Protein AF-A0AAD6CRG9-F1 (afdb_monomer)

Radius of gyration: 20.09 Å; Cα contacts (8 Å, |Δi|>4): 84; chains: 1; bounding box: 37×38×58 Å

Structure (mmCIF, N/CA/C/O backbone):
data_AF-A0AAD6CRG9-F1
#
_entry.id   AF-A0AAD6CRG9-F1
#
loop_
_atom_site.group_PDB
_atom_site.id
_atom_site.type_symbol
_atom_site.label_atom_id
_atom_site.label_alt_id
_atom_site.label_comp_id
_atom_site.label_asym_id
_atom_site.label_entity_id
_atom_site.label_seq_id
_atom_site.pdbx_PDB_ins_code
_atom_site.Cartn_x
_atom_site.Cartn_y
_atom_site.Cartn_z
_atom_site.occupancy
_atom_site.B_iso_or_equiv
_atom_site.auth_seq_id
_atom_site.auth_comp_id
_atom_site.auth_asym_id
_atom_site.auth_atom_id
_atom_site.pdbx_PDB_model_num
ATOM 1 N N . MET A 1 1 ? -16.617 -29.895 -37.917 1.00 39.09 1 MET A N 1
ATOM 2 C CA . MET A 1 1 ? -16.044 -29.529 -36.602 1.00 39.09 1 MET A CA 1
ATOM 3 C C . MET A 1 1 ? -14.600 -29.094 -36.825 1.00 39.09 1 MET A C 1
ATOM 5 O O . MET A 1 1 ? -13.833 -29.925 -37.296 1.00 39.09 1 MET A O 1
ATOM 9 N N . PRO A 1 2 ? -14.227 -27.821 -36.606 1.00 39.28 2 PRO A N 1
ATOM 10 C CA . PRO A 1 2 ? -12.841 -27.376 -36.745 1.00 39.28 2 PRO A CA 1
ATOM 11 C C . PRO A 1 2 ? -12.000 -27.897 -35.572 1.00 39.28 2 PRO A C 1
ATOM 13 O O . PRO A 1 2 ? -12.478 -27.937 -34.439 1.00 39.28 2 PRO A O 1
ATOM 16 N N . SER A 1 3 ? -10.767 -28.320 -35.853 1.00 46.31 3 SER A N 1
ATOM 17 C CA . SER A 1 3 ? -9.851 -28.889 -34.865 1.00 46.31 3 SER A CA 1
ATOM 18 C C . SER A 1 3 ? -9.321 -27.829 -33.893 1.00 46.31 3 SER A C 1
ATOM 20 O O . SER A 1 3 ? -9.076 -26.674 -34.243 1.00 46.31 3 SER A O 1
ATOM 22 N N . ILE A 1 4 ? -9.098 -28.261 -32.653 1.00 51.25 4 ILE A N 1
ATOM 23 C CA . ILE A 1 4 ? -8.662 -27.485 -31.478 1.00 51.25 4 ILE A CA 1
ATOM 24 C C . ILE A 1 4 ? -7.162 -27.093 -31.586 1.00 51.25 4 ILE A C 1
ATOM 26 O O . ILE A 1 4 ? -6.453 -26.983 -30.596 1.00 51.25 4 ILE A O 1
ATOM 30 N N . GLY A 1 5 ? -6.633 -26.921 -32.803 1.00 45.22 5 GLY A N 1
ATOM 31 C CA . GLY A 1 5 ? -5.218 -26.621 -33.066 1.00 45.22 5 GLY A CA 1
ATOM 32 C C . GLY A 1 5 ? -4.926 -25.163 -33.433 1.00 45.22 5 GLY A C 1
A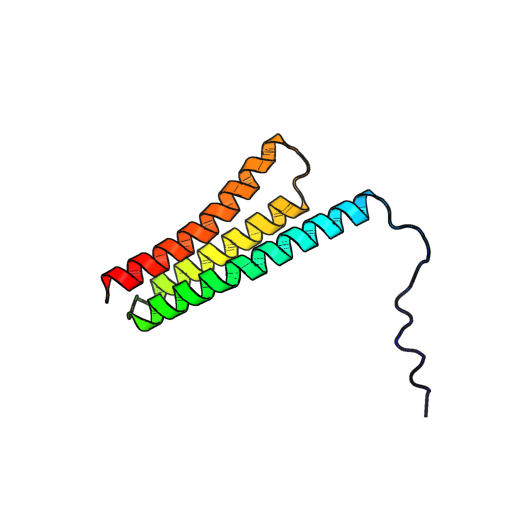TOM 33 O O . GLY A 1 5 ? -3.764 -24.786 -33.543 1.00 45.22 5 GLY A O 1
ATOM 34 N N . SER A 1 6 ? -5.951 -24.329 -33.640 1.00 44.22 6 SER A N 1
ATOM 35 C CA . SER A 1 6 ? -5.771 -23.005 -34.263 1.00 44.22 6 SER A CA 1
ATOM 36 C C . SER A 1 6 ? -5.678 -21.824 -33.289 1.00 44.22 6 SER A C 1
ATOM 38 O O . SER A 1 6 ? -5.383 -20.715 -33.724 1.00 44.22 6 SER A O 1
ATOM 40 N N . VAL A 1 7 ? -5.916 -22.025 -31.988 1.00 50.56 7 VAL A N 1
ATOM 41 C CA . VAL A 1 7 ? -5.978 -20.918 -31.005 1.00 50.56 7 VAL A CA 1
ATOM 42 C C . VAL A 1 7 ? -4.620 -20.661 -30.324 1.00 50.56 7 VAL A C 1
ATOM 44 O O . VAL A 1 7 ? -4.411 -19.613 -29.725 1.00 50.56 7 VAL A O 1
ATOM 47 N N . ALA A 1 8 ? -3.654 -21.575 -30.466 1.00 47.81 8 ALA A N 1
ATOM 48 C CA . ALA A 1 8 ? -2.352 -21.519 -29.790 1.00 47.81 8 ALA A CA 1
ATOM 49 C C . ALA A 1 8 ? -1.186 -21.095 -30.705 1.00 47.81 8 ALA A C 1
ATOM 51 O O . ALA A 1 8 ? -0.049 -21.514 -30.503 1.00 47.81 8 ALA A O 1
ATOM 52 N N . LYS A 1 9 ? -1.442 -20.247 -31.707 1.00 44.00 9 LYS A N 1
ATOM 53 C CA . LYS A 1 9 ? -0.382 -19.478 -32.377 1.00 44.00 9 LYS A CA 1
ATOM 54 C C . LYS A 1 9 ? -0.398 -18.039 -31.882 1.00 44.00 9 LYS A C 1
ATOM 5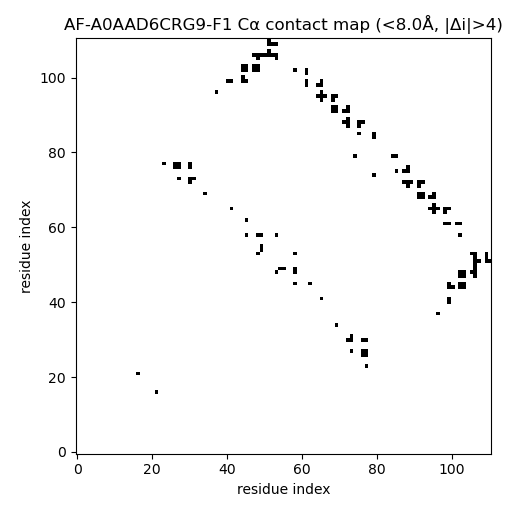6 O O . LYS A 1 9 ? -0.612 -17.103 -32.644 1.00 44.00 9 LYS A O 1
ATOM 61 N N . ILE A 1 10 ? -0.142 -17.865 -30.587 1.00 53.59 10 ILE A N 1
ATOM 62 C CA . ILE A 1 10 ? 0.536 -16.643 -30.152 1.00 53.59 10 ILE A CA 1
ATOM 63 C C . ILE A 1 10 ? 1.853 -16.653 -30.929 1.00 53.59 10 ILE A C 1
ATOM 65 O O . ILE A 1 10 ? 2.526 -17.681 -30.955 1.00 53.59 10 ILE A O 1
ATOM 69 N N . HIS A 1 11 ? 2.148 -15.569 -31.636 1.00 52.69 11 HIS A N 1
ATOM 70 C CA . HIS A 1 11 ? 3.360 -15.338 -32.423 1.00 52.69 11 HIS A CA 1
ATOM 71 C C . HIS A 1 11 ? 4.628 -15.676 -31.608 1.00 52.69 11 HIS A C 1
ATOM 73 O O . HIS A 1 11 ? 5.205 -14.814 -30.952 1.00 52.69 11 HIS A O 1
ATOM 79 N N . TYR A 1 12 ? 5.022 -16.954 -31.582 1.00 54.91 12 TYR A N 1
ATOM 80 C CA . TYR A 1 12 ? 6.278 -17.425 -31.009 1.00 54.91 12 TYR A CA 1
ATOM 81 C C . TYR A 1 12 ? 7.352 -17.114 -32.040 1.00 54.91 12 TYR A C 1
ATOM 83 O O . TYR A 1 12 ? 7.621 -17.909 -32.939 1.00 54.91 12 TYR A O 1
ATOM 91 N N . ASP A 1 13 ? 7.881 -15.899 -31.954 1.00 60.12 13 ASP A N 1
ATOM 92 C CA . ASP A 1 13 ? 9.047 -15.490 -32.716 1.00 60.12 13 ASP A CA 1
ATOM 93 C C . ASP A 1 13 ? 10.273 -16.120 -32.030 1.00 60.12 13 ASP A C 1
ATOM 95 O O . ASP A 1 13 ? 10.560 -15.777 -30.881 1.00 60.12 13 ASP A O 1
ATOM 99 N N . PRO A 1 14 ? 10.996 -17.064 -32.658 1.00 58.72 14 PRO A N 1
ATOM 100 C CA . PR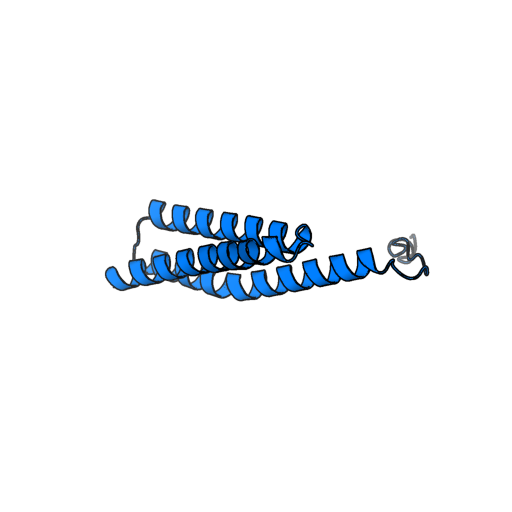O A 1 14 ? 12.146 -17.737 -32.047 1.00 58.72 14 PRO A CA 1
ATOM 101 C C . PRO A 1 14 ? 13.378 -16.818 -31.918 1.00 58.72 14 PRO A C 1
ATOM 103 O O . PRO A 1 14 ? 14.487 -17.289 -31.658 1.00 58.72 14 PRO A O 1
ATOM 106 N N . THR A 1 15 ? 13.217 -15.508 -32.123 1.00 64.56 15 THR A N 1
ATOM 107 C CA . THR A 1 15 ? 14.292 -14.528 -31.988 1.00 64.56 15 THR A CA 1
ATOM 108 C C . THR A 1 15 ? 14.652 -14.335 -30.508 1.00 64.56 15 THR A C 1
ATOM 110 O O . THR A 1 15 ? 13.768 -14.231 -29.654 1.00 64.56 15 THR A O 1
ATOM 113 N N . PRO A 1 16 ? 15.950 -14.294 -30.150 1.00 71.62 16 PRO A N 1
ATOM 114 C CA . PRO A 1 16 ? 16.359 -14.001 -28.783 1.00 71.62 16 PRO A CA 1
ATOM 115 C C . PRO A 1 16 ? 15.779 -12.654 -28.334 1.00 71.62 16 PRO A C 1
ATOM 117 O O . PRO A 1 16 ? 16.035 -11.628 -28.963 1.00 71.62 16 PRO A O 1
ATOM 120 N N . LEU A 1 17 ? 15.009 -12.653 -27.240 1.00 76.44 17 LEU A N 1
ATOM 121 C CA . LEU A 1 17 ? 14.493 -11.425 -26.631 1.00 76.44 17 LEU A CA 1
ATOM 122 C C . LEU A 1 17 ? 15.649 -10.456 -26.360 1.00 76.44 17 LEU A C 1
ATOM 124 O O . LEU A 1 17 ? 16.630 -10.821 -25.704 1.00 76.44 17 LEU A O 1
ATOM 128 N N . ASP A 1 18 ? 15.506 -9.209 -26.816 1.00 85.31 18 ASP A N 1
ATOM 129 C CA . ASP A 1 18 ? 16.489 -8.162 -26.546 1.00 85.31 18 ASP A CA 1
ATOM 130 C C . ASP A 1 18 ? 16.773 -8.056 -25.037 1.00 85.31 18 ASP A C 1
ATOM 132 O O . ASP A 1 18 ? 15.875 -8.144 -24.185 1.00 85.31 18 ASP A O 1
ATOM 136 N N . ARG A 1 19 ? 18.045 -7.844 -24.684 1.00 84.38 19 ARG A N 1
ATOM 137 C CA . ARG A 1 19 ? 18.503 -7.855 -23.290 1.00 84.38 19 ARG A CA 1
ATOM 138 C C . ARG A 1 19 ? 17.793 -6.793 -22.453 1.00 84.38 19 ARG A C 1
ATOM 140 O O . ARG A 1 19 ? 17.555 -7.023 -21.263 1.00 84.38 19 ARG A O 1
ATOM 147 N N . ARG A 1 20 ? 17.428 -5.651 -23.046 1.00 83.81 20 ARG A N 1
ATOM 148 C CA . ARG A 1 20 ? 16.673 -4.601 -22.343 1.00 83.81 20 ARG A CA 1
ATOM 149 C C . ARG A 1 20 ? 15.260 -5.066 -22.016 1.00 83.81 20 ARG A C 1
ATOM 151 O O . ARG A 1 20 ? 14.823 -4.887 -20.879 1.00 83.81 20 ARG A O 1
ATOM 158 N N . THR A 1 21 ? 14.589 -5.717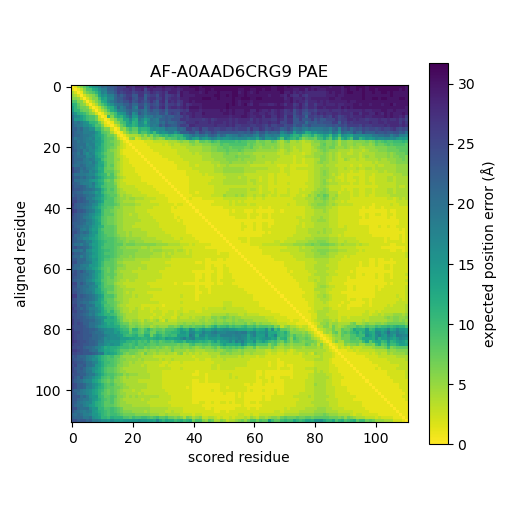 -22.964 1.00 86.69 21 THR A N 1
ATOM 159 C CA . THR A 1 21 ? 13.257 -6.304 -22.768 1.00 86.69 21 THR A CA 1
ATOM 160 C C . THR A 1 21 ? 13.279 -7.354 -21.661 1.00 86.69 21 THR A C 1
ATOM 162 O O . THR A 1 21 ? 12.486 -7.262 -20.724 1.00 86.69 21 THR A O 1
ATOM 165 N N . LEU A 1 22 ? 14.250 -8.274 -21.678 1.00 89.00 22 LEU A N 1
ATOM 166 C CA . LEU A 1 22 ? 14.420 -9.270 -20.611 1.00 89.00 22 LEU A CA 1
ATOM 167 C C . LEU A 1 22 ? 14.633 -8.628 -19.234 1.00 89.00 22 LEU A C 1
ATOM 169 O O . LEU A 1 22 ? 14.006 -9.027 -18.254 1.00 89.00 22 LEU A O 1
ATOM 173 N N . ASN A 1 23 ? 15.491 -7.610 -19.144 1.00 86.31 23 ASN A N 1
ATOM 174 C CA . ASN A 1 23 ? 15.739 -6.906 -17.884 1.00 86.31 23 ASN A CA 1
ATOM 175 C C . ASN A 1 23 ? 14.509 -6.133 -17.387 1.00 86.31 23 ASN A C 1
ATOM 177 O O . ASN A 1 23 ? 14.357 -5.937 -16.181 1.00 86.31 23 ASN A O 1
ATOM 181 N N . LYS A 1 24 ? 13.649 -5.655 -18.292 1.00 85.69 24 LYS A N 1
ATOM 182 C CA . LYS A 1 24 ? 12.393 -4.989 -17.932 1.00 85.69 24 LYS A CA 1
ATOM 183 C C . LYS A 1 24 ? 11.370 -5.993 -17.398 1.00 85.69 24 LYS A C 1
ATOM 185 O O . LYS A 1 24 ? 10.794 -5.739 -16.345 1.00 85.69 24 LYS A O 1
ATOM 190 N N . LEU A 1 25 ? 11.221 -7.147 -18.052 1.00 89.19 25 LEU A N 1
ATOM 191 C CA . LEU A 1 25 ? 10.340 -8.228 -17.593 1.00 89.19 25 LEU A CA 1
ATOM 192 C C . LEU A 1 25 ? 10.739 -8.728 -16.201 1.00 89.19 25 LEU A C 1
ATOM 194 O O . LEU A 1 25 ? 9.899 -8.768 -15.309 1.00 89.19 25 LEU A O 1
ATOM 198 N N . LYS A 1 26 ? 12.034 -8.980 -15.970 1.00 89.06 26 LYS A N 1
ATOM 199 C CA . LYS A 1 26 ? 12.545 -9.364 -14.641 1.00 89.06 26 LYS A CA 1
ATOM 200 C C . LYS A 1 26 ? 12.228 -8.328 -13.563 1.00 89.06 26 LYS A C 1
ATOM 202 O O . LYS A 1 26 ? 11.918 -8.680 -12.430 1.00 89.06 26 LYS A O 1
ATOM 207 N N . ARG A 1 27 ? 12.307 -7.037 -13.905 1.00 88.56 27 ARG A N 1
ATOM 208 C CA . ARG A 1 27 ? 11.966 -5.958 -12.972 1.00 88.56 27 ARG A CA 1
ATOM 209 C C . ARG A 1 27 ? 10.468 -5.930 -12.655 1.00 88.56 27 ARG A C 1
ATOM 211 O O . ARG A 1 27 ? 10.098 -5.736 -11.503 1.00 88.56 27 ARG A O 1
ATOM 218 N N . GLN A 1 28 ? 9.615 -6.157 -13.650 1.00 88.88 28 GLN A N 1
ATOM 219 C CA . GLN A 1 28 ? 8.166 -6.235 -13.454 1.00 88.88 28 GLN A CA 1
ATOM 220 C C . GLN A 1 28 ? 7.758 -7.458 -12.627 1.00 88.88 28 GLN A C 1
ATOM 222 O O . GLN A 1 28 ? 6.939 -7.327 -11.722 1.00 88.88 28 GLN A O 1
ATOM 227 N N . GLU A 1 29 ? 8.371 -8.614 -12.878 1.00 92.19 29 GLU A N 1
ATOM 228 C CA . GLU A 1 29 ? 8.164 -9.831 -12.089 1.00 92.19 29 GLU A CA 1
ATOM 229 C C . GLU A 1 29 ? 8.548 -9.610 -10.621 1.00 92.19 29 GLU A C 1
ATOM 231 O O . GLU A 1 29 ? 7.748 -9.866 -9.723 1.00 92.19 29 GLU A O 1
ATOM 236 N N . ALA A 1 30 ? 9.722 -9.026 -10.365 1.00 90.38 30 ALA A N 1
ATOM 237 C CA . ALA A 1 30 ? 10.151 -8.694 -9.009 1.00 90.38 30 ALA A CA 1
ATOM 238 C C . ALA A 1 30 ? 9.211 -7.686 -8.317 1.00 90.38 30 ALA A C 1
ATOM 240 O O . ALA A 1 30 ? 8.925 -7.818 -7.125 1.00 90.38 30 ALA A O 1
ATOM 241 N N . ALA A 1 31 ? 8.703 -6.688 -9.049 1.00 89.75 31 ALA A N 1
ATOM 242 C CA . ALA A 1 31 ? 7.717 -5.747 -8.520 1.00 89.75 31 ALA A CA 1
ATOM 243 C C . ALA A 1 31 ? 6.388 -6.440 -8.172 1.00 89.75 31 ALA A C 1
ATOM 245 O O . ALA A 1 31 ? 5.805 -6.145 -7.128 1.00 89.75 31 ALA A O 1
ATOM 246 N N . HIS A 1 32 ? 5.939 -7.381 -9.006 1.00 92.56 32 HIS A N 1
ATOM 247 C CA . HIS A 1 32 ? 4.724 -8.159 -8.779 1.00 92.56 32 HIS A CA 1
ATOM 248 C C . HIS A 1 32 ? 4.846 -9.064 -7.549 1.00 92.56 32 HIS A C 1
ATOM 250 O O . HIS A 1 32 ? 3.983 -9.016 -6.676 1.00 92.56 32 HIS A O 1
ATOM 256 N N . VAL A 1 33 ? 5.936 -9.830 -7.432 1.00 94.19 33 VAL A N 1
ATOM 257 C CA . VAL A 1 33 ? 6.186 -10.685 -6.257 1.00 94.19 33 VAL A CA 1
ATOM 258 C C . VAL A 1 33 ? 6.164 -9.852 -4.972 1.00 94.19 33 VAL A C 1
ATOM 260 O O . VAL A 1 33 ? 5.472 -10.206 -4.020 1.00 94.19 33 VAL A O 1
ATOM 263 N N . ASN A 1 34 ? 6.803 -8.677 -4.973 1.00 92.94 34 ASN A N 1
ATOM 264 C CA . ASN A 1 34 ? 6.776 -7.781 -3.815 1.00 92.94 34 ASN A CA 1
ATOM 265 C C . ASN A 1 34 ? 5.368 -7.263 -3.472 1.00 92.94 34 ASN A C 1
ATOM 267 O O . ASN A 1 34 ? 5.038 -7.075 -2.299 1.00 92.94 34 ASN A O 1
ATOM 271 N N . ALA A 1 35 ? 4.542 -6.998 -4.487 1.00 90.94 35 ALA A N 1
ATOM 272 C CA . ALA A 1 35 ? 3.163 -6.575 -4.279 1.00 90.94 35 ALA A CA 1
ATOM 273 C C . ALA A 1 35 ? 2.325 -7.699 -3.653 1.00 90.94 35 ALA A C 1
ATOM 275 O O . ALA A 1 35 ? 1.570 -7.428 -2.722 1.00 90.94 35 ALA A O 1
ATOM 276 N N . VAL A 1 36 ? 2.503 -8.947 -4.103 1.00 94.56 36 VAL A N 1
ATOM 277 C CA . VAL A 1 36 ? 1.813 -10.125 -3.548 1.00 94.56 36 VAL A CA 1
ATOM 278 C C . VAL A 1 36 ? 2.176 -10.337 -2.078 1.00 94.56 36 VAL A C 1
ATOM 280 O O . VAL A 1 36 ? 1.284 -10.485 -1.244 1.00 94.56 36 VAL A O 1
ATOM 283 N N . GLU A 1 37 ? 3.463 -10.275 -1.732 1.00 92.62 37 GLU A N 1
ATOM 284 C CA . GLU A 1 37 ? 3.920 -10.388 -0.339 1.00 92.62 37 GLU A CA 1
ATOM 285 C C . GLU A 1 37 ? 3.289 -9.302 0.541 1.00 92.62 37 GLU A C 1
ATOM 287 O O . GLU A 1 37 ? 2.688 -9.590 1.578 1.00 92.62 37 GLU A O 1
ATOM 292 N N . GLY A 1 38 ? 3.357 -8.044 0.095 1.00 92.88 38 GLY A N 1
ATOM 293 C CA . GLY A 1 38 ? 2.811 -6.910 0.834 1.00 92.88 38 GLY A CA 1
ATOM 294 C C . GLY A 1 38 ? 1.283 -6.879 0.909 1.00 92.88 38 GLY A C 1
ATOM 295 O O . GLY A 1 38 ? 0.742 -6.176 1.767 1.00 92.88 38 GLY A O 1
ATOM 296 N N . PHE A 1 39 ? 0.577 -7.572 0.014 1.00 94.94 39 PHE A N 1
ATOM 297 C CA . PHE A 1 39 ? -0.886 -7.605 -0.008 1.00 94.94 39 PHE A CA 1
ATOM 298 C C . PHE A 1 39 ? -1.447 -8.354 1.204 1.00 94.94 39 PHE A C 1
ATOM 300 O O . PHE A 1 39 ? -2.436 -7.919 1.789 1.00 94.94 39 PHE A O 1
ATOM 307 N N . SER A 1 40 ? -0.769 -9.417 1.643 1.00 96.25 40 SER A N 1
ATOM 308 C CA . SER A 1 40 ? -1.157 -10.176 2.838 1.00 96.25 40 SER A CA 1
ATOM 309 C C . SER A 1 40 ? -1.221 -9.296 4.099 1.00 96.25 40 SER A C 1
ATOM 311 O O . SER A 1 40 ? -2.227 -9.299 4.809 1.00 96.25 40 SER A O 1
ATOM 313 N N . LEU A 1 41 ? -0.197 -8.464 4.326 1.00 96.75 41 LEU A N 1
ATOM 314 C CA . LEU A 1 41 ? -0.148 -7.505 5.435 1.00 96.75 41 LEU A CA 1
ATOM 315 C C . LEU A 1 41 ? -1.267 -6.459 5.343 1.00 96.75 41 LEU A C 1
ATOM 317 O O . LEU A 1 41 ? -1.871 -6.106 6.354 1.00 96.75 41 LEU A O 1
ATOM 321 N N . PHE A 1 42 ? -1.556 -5.974 4.135 1.00 98.12 42 PHE A N 1
ATOM 322 C CA . PHE A 1 42 ? -2.635 -5.016 3.906 1.00 98.12 42 PHE A CA 1
ATOM 323 C C . PHE A 1 42 ? -4.005 -5.601 4.255 1.00 98.12 42 PHE A C 1
ATOM 325 O O . PHE A 1 42 ? -4.761 -4.986 5.006 1.00 98.12 42 PHE A O 1
ATOM 332 N N . VAL A 1 43 ? -4.298 -6.813 3.775 1.00 98.00 43 VAL A N 1
ATOM 333 C CA . VAL A 1 43 ? -5.543 -7.522 4.098 1.00 98.00 43 VAL A CA 1
ATOM 334 C C . VAL A 1 43 ? -5.669 -7.721 5.609 1.00 98.00 43 VAL A C 1
ATOM 336 O O . VAL A 1 43 ? -6.711 -7.399 6.176 1.00 98.00 43 VAL A O 1
ATOM 339 N N . ALA A 1 44 ? -4.601 -8.165 6.279 1.00 97.81 44 ALA A N 1
ATOM 340 C CA . ALA A 1 44 ? -4.595 -8.326 7.731 1.00 97.81 44 ALA A CA 1
ATOM 341 C C . ALA A 1 44 ? -4.892 -7.005 8.465 1.00 97.81 44 ALA A C 1
ATOM 343 O O . ALA A 1 44 ? -5.721 -6.983 9.376 1.00 97.81 44 ALA A O 1
ATOM 344 N N . ALA A 1 45 ? -4.275 -5.894 8.050 1.00 98.06 45 ALA A N 1
ATOM 345 C CA . ALA A 1 45 ? -4.500 -4.583 8.656 1.00 98.06 45 ALA A CA 1
ATOM 346 C C . ALA A 1 45 ? -5.951 -4.099 8.497 1.00 98.06 45 ALA A C 1
ATOM 348 O O . ALA A 1 45 ? -6.557 -3.654 9.472 1.00 98.06 45 ALA A O 1
ATOM 349 N N . ILE A 1 46 ? -6.523 -4.219 7.294 1.00 98.38 46 ILE A N 1
ATOM 350 C CA . ILE A 1 46 ? -7.895 -3.778 7.006 1.00 98.38 46 ILE A CA 1
ATOM 351 C C . ILE A 1 46 ? -8.923 -4.641 7.738 1.00 98.38 46 ILE A C 1
ATOM 353 O O . ILE A 1 46 ? -9.837 -4.096 8.355 1.00 98.38 46 ILE A O 1
ATOM 357 N N . LEU A 1 47 ? -8.764 -5.969 7.722 1.00 98.31 47 LEU A N 1
ATOM 358 C CA . LEU A 1 47 ? -9.680 -6.876 8.418 1.00 98.31 47 LEU A CA 1
ATOM 359 C C . LEU A 1 47 ? -9.636 -6.669 9.934 1.00 98.31 47 LEU A C 1
ATOM 361 O O . LEU A 1 47 ? -10.686 -6.618 10.570 1.00 98.31 47 LEU A O 1
ATOM 365 N N . THR A 1 48 ? -8.444 -6.484 10.507 1.00 98.25 48 THR A N 1
ATOM 366 C CA . THR A 1 48 ? -8.296 -6.235 11.950 1.00 98.25 48 THR A CA 1
ATOM 367 C C . THR A 1 48 ? -8.898 -4.885 12.342 1.00 98.25 48 THR A C 1
ATOM 369 O O . THR A 1 48 ? -9.613 -4.797 13.338 1.00 98.25 48 THR A O 1
ATOM 372 N N . ALA A 1 49 ? -8.675 -3.835 11.544 1.00 98.19 49 ALA A N 1
ATOM 373 C CA . ALA A 1 49 ? -9.274 -2.520 11.773 1.00 98.19 49 ALA A CA 1
ATOM 374 C C . ALA A 1 49 ? -10.805 -2.543 11.657 1.00 98.19 49 ALA A C 1
ATOM 376 O O . ALA A 1 49 ? -11.489 -1.936 12.482 1.00 98.19 49 ALA A O 1
ATOM 377 N N . ALA A 1 50 ? -11.344 -3.269 10.673 1.00 98.19 50 ALA A N 1
ATOM 378 C CA . ALA A 1 50 ? -12.783 -3.454 10.519 1.00 98.19 50 ALA A CA 1
ATOM 379 C C . ALA A 1 50 ? -13.383 -4.215 11.711 1.00 98.19 50 ALA A C 1
ATOM 381 O O . ALA A 1 50 ? -14.384 -3.775 12.273 1.00 98.19 50 ALA A O 1
ATOM 382 N N . TYR A 1 51 ? -12.738 -5.305 12.139 1.00 98.19 51 TYR A N 1
ATOM 383 C CA . TYR A 1 51 ? -13.156 -6.092 13.301 1.00 98.19 51 TYR A CA 1
ATOM 384 C C . TYR A 1 51 ? -13.160 -5.270 14.600 1.00 98.19 51 TYR A C 1
ATOM 386 O O . TYR A 1 51 ? -14.116 -5.335 15.365 1.00 98.19 51 TYR A O 1
ATOM 394 N N . ALA A 1 52 ? -12.136 -4.441 14.823 1.00 98.12 52 ALA A N 1
ATOM 395 C CA . ALA A 1 52 ? -12.032 -3.571 15.997 1.00 98.12 52 ALA A CA 1
ATOM 396 C C . ALA A 1 52 ? -12.971 -2.341 15.957 1.00 98.12 52 ALA A C 1
ATOM 398 O O . ALA A 1 52 ? -12.939 -1.502 16.857 1.00 98.12 52 ALA A O 1
ATOM 399 N N . GLY A 1 53 ? -13.781 -2.170 14.906 1.00 97.56 53 GLY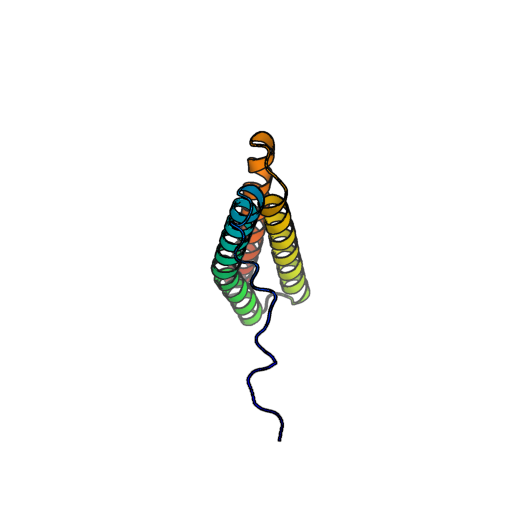 A N 1
ATOM 400 C CA . GLY A 1 53 ? -14.709 -1.040 14.790 1.00 97.56 53 GLY A CA 1
ATOM 401 C C . GLY A 1 53 ? -14.021 0.312 14.555 1.00 97.56 53 GLY A C 1
ATOM 402 O O . GLY A 1 53 ? -14.489 1.356 15.035 1.00 97.56 53 GLY A O 1
ATOM 403 N N . VAL A 1 54 ? -12.883 0.327 13.851 1.00 98.00 54 VAL A N 1
ATOM 404 C CA . VAL A 1 54 ? -12.281 1.572 13.342 1.00 98.00 54 VAL A CA 1
ATOM 405 C C . VAL A 1 54 ? -13.241 2.198 12.311 1.00 98.00 54 VAL A C 1
ATOM 407 O O . VAL A 1 54 ? -13.810 1.465 11.502 1.00 98.00 54 VAL A O 1
ATOM 410 N N . PRO A 1 55 ? -13.456 3.532 12.311 1.00 98.12 55 PRO A N 1
ATOM 411 C CA . PRO A 1 55 ? -14.370 4.174 11.366 1.00 98.12 55 PRO A CA 1
ATOM 412 C C . PRO A 1 55 ? -14.040 3.852 9.902 1.00 98.12 55 PRO A C 1
ATOM 414 O O . PRO A 1 55 ? -12.878 3.908 9.491 1.00 98.12 55 PRO A O 1
ATOM 417 N N . SER A 1 56 ? -15.066 3.570 9.094 1.00 97.44 56 SER A N 1
ATOM 418 C CA . SER A 1 56 ? -14.898 3.183 7.686 1.00 97.44 56 SER A CA 1
ATOM 419 C C . SER A 1 56 ? -14.185 4.247 6.851 1.00 97.44 56 SER A C 1
ATOM 421 O O . SER A 1 56 ? -13.406 3.901 5.972 1.00 97.44 56 SER A O 1
ATOM 423 N N . GLU A 1 57 ? -14.381 5.535 7.148 1.00 98.06 57 GLU A N 1
ATOM 424 C CA . GLU A 1 57 ? -13.655 6.631 6.491 1.00 98.06 57 GLU A CA 1
ATOM 425 C C . GLU A 1 57 ? -12.133 6.503 6.679 1.00 98.06 57 GLU A C 1
ATOM 427 O O . GLU A 1 57 ? -11.360 6.639 5.727 1.00 98.06 57 GLU A O 1
ATOM 432 N N . THR A 1 58 ? -11.692 6.154 7.891 1.00 97.69 58 THR A N 1
ATOM 433 C CA . THR A 1 58 ? -10.276 5.928 8.199 1.00 97.69 58 THR A CA 1
ATOM 434 C C . THR A 1 58 ? -9.743 4.687 7.487 1.00 97.69 58 THR A C 1
ATOM 436 O O . THR A 1 58 ? -8.667 4.740 6.892 1.00 97.69 58 THR A O 1
ATOM 439 N N . ILE A 1 59 ? -10.504 3.588 7.490 1.00 98.19 59 ILE A N 1
ATOM 440 C CA . ILE A 1 59 ? -10.139 2.351 6.781 1.00 98.19 59 ILE A CA 1
ATOM 441 C C . ILE A 1 59 ? -9.997 2.617 5.273 1.00 98.19 59 ILE A C 1
ATOM 443 O O . ILE A 1 59 ? -8.997 2.225 4.671 1.00 98.19 59 ILE A O 1
ATOM 447 N N . ASN A 1 60 ? -10.943 3.345 4.675 1.00 98.25 60 ASN A N 1
ATOM 448 C CA . ASN A 1 60 ? -10.916 3.714 3.258 1.00 98.25 60 ASN A CA 1
ATOM 449 C C . ASN A 1 60 ? -9.708 4.598 2.930 1.00 98.25 60 ASN A C 1
ATOM 451 O O . ASN A 1 60 ? -9.034 4.372 1.926 1.00 98.25 60 ASN A O 1
ATOM 455 N N . THR A 1 61 ? -9.389 5.558 3.801 1.00 98.44 61 THR A N 1
ATOM 456 C CA . THR A 1 61 ? -8.208 6.420 3.650 1.00 98.44 61 THR A CA 1
ATOM 457 C C . THR A 1 61 ? -6.917 5.599 3.649 1.00 98.44 61 THR A C 1
ATOM 459 O O . THR A 1 61 ? -6.067 5.787 2.777 1.00 98.44 61 THR A O 1
ATOM 462 N N . ILE A 1 62 ? -6.784 4.637 4.569 1.00 98.00 62 ILE A N 1
ATOM 463 C CA . ILE A 1 62 ? -5.641 3.711 4.613 1.00 98.00 62 ILE A CA 1
ATOM 464 C C . ILE A 1 62 ? -5.587 2.854 3.341 1.00 98.00 62 ILE A C 1
ATOM 466 O O . ILE A 1 62 ? -4.515 2.690 2.758 1.00 98.00 62 ILE A O 1
ATOM 470 N N . GLY A 1 63 ? -6.734 2.358 2.870 1.00 98.06 63 GLY A N 1
ATOM 471 C CA . GLY A 1 63 ? -6.844 1.595 1.625 1.00 98.06 63 GLY A CA 1
ATOM 472 C C . GLY A 1 63 ? -6.357 2.364 0.397 1.00 98.06 63 GLY A C 1
ATOM 473 O O . GLY A 1 63 ? -5.546 1.853 -0.386 1.00 98.06 63 GLY A O 1
ATOM 474 N N . VAL A 1 64 ? -6.796 3.614 0.250 1.00 98.50 64 VAL A N 1
ATOM 475 C CA . VAL A 1 64 ? -6.350 4.505 -0.830 1.00 98.50 64 VAL A CA 1
ATOM 476 C C . VAL A 1 64 ? -4.855 4.787 -0.707 1.00 98.50 64 VAL A C 1
ATOM 478 O O . VAL A 1 64 ? -4.125 4.651 -1.691 1.00 98.50 64 VAL A O 1
ATOM 481 N N . TRP A 1 65 ? -4.371 5.111 0.493 1.00 98.31 65 TRP A N 1
ATOM 482 C CA . TRP A 1 65 ? -2.955 5.389 0.735 1.00 98.31 65 TRP A CA 1
ATOM 483 C C . TRP A 1 65 ? -2.063 4.193 0.367 1.00 98.31 65 TRP A C 1
ATOM 485 O O . TRP A 1 65 ? -1.085 4.356 -0.376 1.00 98.31 65 TRP A O 1
ATOM 495 N N . TYR A 1 66 ? -2.420 2.984 0.801 1.00 98.12 66 TYR A N 1
ATOM 496 C CA . TYR A 1 66 ? -1.703 1.765 0.430 1.00 98.12 66 TYR A CA 1
ATOM 497 C C . TYR A 1 66 ? -1.673 1.573 -1.091 1.00 98.12 66 TYR A C 1
ATOM 499 O O . TYR A 1 66 ? -0.608 1.367 -1.680 1.00 98.12 66 TYR A O 1
ATOM 507 N N . THR A 1 67 ? -2.834 1.696 -1.737 1.00 97.38 67 THR A N 1
ATOM 508 C CA . THR A 1 67 ? -2.987 1.477 -3.181 1.00 97.38 67 THR A CA 1
ATOM 509 C C . THR A 1 67 ? -2.134 2.455 -3.987 1.00 97.38 67 THR A C 1
ATOM 511 O O . THR A 1 67 ? -1.359 2.036 -4.850 1.00 97.38 67 THR A O 1
ATOM 514 N N . LEU A 1 68 ? -2.192 3.750 -3.662 1.00 97.88 68 LEU A N 1
ATOM 515 C CA . LEU A 1 68 ? -1.377 4.776 -4.319 1.00 97.88 68 LEU A CA 1
ATOM 516 C C . LEU A 1 68 ? 0.122 4.541 -4.098 1.00 97.88 68 LEU A C 1
ATOM 518 O O . LEU A 1 68 ? 0.911 4.670 -5.037 1.00 97.88 68 LEU A O 1
ATOM 522 N N . SER A 1 69 ? 0.515 4.116 -2.894 1.00 97.06 69 SER A N 1
ATOM 523 C CA . SER A 1 69 ? 1.905 3.761 -2.583 1.00 97.06 69 SER A CA 1
ATOM 524 C C . SER A 1 69 ? 2.410 2.604 -3.452 1.00 97.06 69 SER A C 1
ATOM 526 O O . SER A 1 69 ? 3.541 2.649 -3.942 1.00 97.06 69 SER A O 1
ATOM 528 N N . ARG A 1 70 ? 1.574 1.588 -3.710 1.00 94.69 70 ARG A N 1
ATOM 529 C CA . ARG A 1 70 ? 1.927 0.436 -4.561 1.00 94.69 70 ARG A CA 1
ATOM 530 C C . ARG A 1 70 ? 1.966 0.772 -6.047 1.00 94.69 70 ARG A C 1
ATOM 532 O O . ARG A 1 70 ? 2.863 0.286 -6.743 1.00 94.69 70 ARG A O 1
ATOM 539 N N . ILE A 1 71 ? 1.071 1.635 -6.526 1.00 94.56 71 ILE A N 1
ATOM 540 C CA . ILE A 1 71 ? 1.136 2.162 -7.897 1.00 94.56 71 ILE A CA 1
ATOM 541 C C . ILE A 1 71 ? 2.445 2.940 -8.075 1.00 94.56 71 ILE A C 1
ATOM 543 O O . ILE A 1 71 ? 3.214 2.651 -8.993 1.00 94.56 71 ILE A O 1
ATOM 547 N N . ALA A 1 72 ? 2.759 3.851 -7.150 1.00 94.12 72 ALA A N 1
ATOM 548 C CA . ALA A 1 72 ? 3.991 4.632 -7.191 1.00 94.12 72 ALA A CA 1
ATOM 549 C C . ALA A 1 72 ? 5.245 3.743 -7.133 1.00 94.12 72 ALA A C 1
ATOM 551 O O . ALA A 1 72 ? 6.155 3.925 -7.943 1.00 94.12 72 ALA A O 1
ATOM 552 N N . TYR A 1 73 ? 5.276 2.739 -6.247 1.00 92.69 73 TYR A N 1
ATOM 553 C CA . TYR A 1 73 ? 6.366 1.761 -6.173 1.00 92.69 73 TYR A CA 1
ATOM 554 C C . TYR A 1 73 ? 6.559 1.017 -7.498 1.00 92.69 73 TYR A C 1
ATOM 556 O O . TYR A 1 73 ? 7.682 0.924 -7.991 1.00 92.69 73 TYR A O 1
ATOM 564 N N . SER A 1 74 ? 5.472 0.532 -8.103 1.00 90.81 74 SER A N 1
ATOM 565 C CA . SER A 1 74 ? 5.512 -0.242 -9.352 1.00 90.81 74 SER A CA 1
ATOM 566 C C . SER A 1 74 ? 6.016 0.595 -10.531 1.00 90.81 74 SER A C 1
ATOM 568 O O . SER A 1 74 ? 6.836 0.126 -11.328 1.00 90.81 74 SER A O 1
ATOM 570 N N . LEU A 1 75 ? 5.588 1.860 -10.612 1.00 90.56 75 LEU A N 1
ATOM 571 C CA . LEU A 1 75 ? 6.083 2.817 -11.604 1.00 90.56 75 LE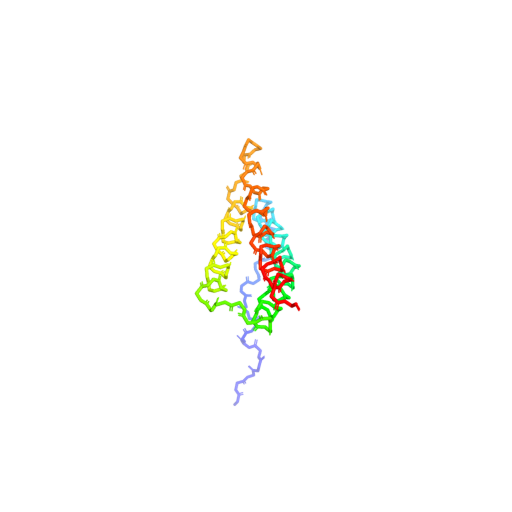U A CA 1
ATOM 572 C C . LEU A 1 75 ? 7.570 3.120 -11.387 1.00 90.56 75 LEU A C 1
ATOM 574 O O . LEU A 1 75 ? 8.352 3.063 -12.338 1.00 90.56 75 LEU A O 1
ATOM 578 N N . CYS A 1 76 ? 7.982 3.363 -10.140 1.00 89.06 76 CYS A N 1
ATOM 579 C CA . CYS A 1 76 ? 9.387 3.580 -9.799 1.00 89.06 76 CYS A CA 1
ATOM 580 C C . CYS A 1 76 ? 10.246 2.376 -10.197 1.00 89.06 76 CYS A C 1
ATOM 582 O O . CYS A 1 76 ? 11.272 2.537 -10.847 1.00 89.06 76 CYS A O 1
ATOM 584 N N . TYR A 1 77 ? 9.807 1.163 -9.864 1.00 85.00 77 TYR A N 1
ATOM 585 C CA . TYR A 1 77 ? 10.535 -0.069 -10.165 1.00 85.00 77 TYR A CA 1
ATOM 586 C C . TYR A 1 77 ? 10.687 -0.306 -11.677 1.00 85.00 77 TYR A C 1
ATOM 588 O O . TYR A 1 77 ? 11.728 -0.774 -12.142 1.00 85.00 77 TYR A O 1
ATOM 596 N N . THR A 1 78 ? 9.653 0.034 -12.453 1.00 82.81 78 THR A N 1
ATOM 597 C CA . THR A 1 78 ? 9.607 -0.235 -13.898 1.00 82.81 78 THR A CA 1
ATOM 598 C C . THR A 1 78 ? 10.383 0.794 -14.718 1.00 82.81 78 THR A C 1
ATOM 600 O O . THR A 1 78 ? 11.059 0.417 -15.676 1.00 82.81 78 THR A O 1
ATOM 60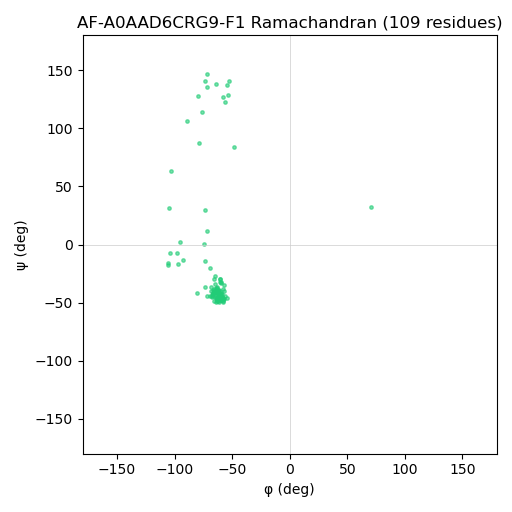3 N N . TYR A 1 79 ? 10.281 2.082 -14.377 1.00 82.00 79 TYR A N 1
ATOM 604 C CA . TYR A 1 79 ? 10.761 3.172 -15.238 1.00 82.00 79 TYR A CA 1
ATOM 605 C C . TYR A 1 79 ? 12.052 3.837 -14.755 1.00 82.00 79 TYR A C 1
ATOM 607 O O . TYR A 1 79 ? 12.725 4.508 -15.538 1.00 82.00 79 TYR A O 1
ATOM 615 N N . ILE A 1 80 ? 12.433 3.663 -13.488 1.00 82.88 80 ILE A N 1
ATOM 616 C CA . ILE A 1 80 ? 13.634 4.299 -12.948 1.00 82.88 80 ILE A CA 1
ATOM 617 C C . ILE A 1 80 ? 14.842 3.385 -13.157 1.00 82.88 80 ILE A C 1
ATOM 619 O O . ILE A 1 80 ? 15.026 2.393 -12.457 1.00 82.88 80 ILE A O 1
ATOM 623 N N . GLU A 1 81 ? 15.706 3.753 -14.104 1.00 72.56 81 GLU A N 1
ATOM 624 C CA . GLU A 1 81 ? 16.993 3.069 -14.331 1.00 72.56 81 GLU A CA 1
ATOM 625 C C . GLU A 1 81 ? 18.172 3.779 -13.645 1.00 72.56 81 GLU A C 1
ATOM 627 O O . GLU A 1 81 ? 19.245 3.208 -13.460 1.00 72.56 81 GLU A O 1
ATOM 632 N N . LYS A 1 82 ? 17.981 5.044 -13.247 1.00 72.75 82 LYS A N 1
ATOM 633 C CA . LYS A 1 82 ? 19.028 5.873 -12.640 1.00 72.75 82 LYS A CA 1
ATOM 634 C C . LYS A 1 82 ? 19.210 5.525 -11.164 1.00 72.75 82 LYS A C 1
ATOM 636 O O . LYS A 1 82 ? 18.269 5.607 -10.377 1.00 72.75 82 LYS A O 1
ATOM 641 N N . LYS A 1 83 ? 20.456 5.252 -10.762 1.00 67.00 83 LYS A N 1
ATOM 642 C CA . LYS A 1 83 ? 20.826 4.916 -9.374 1.00 67.00 83 LYS A CA 1
ATOM 643 C C . LYS A 1 83 ? 20.424 5.998 -8.359 1.00 67.00 83 LYS A C 1
ATOM 645 O O . LYS A 1 83 ? 20.020 5.655 -7.254 1.00 67.00 83 LYS A O 1
ATOM 650 N N . SER A 1 84 ? 20.470 7.279 -8.737 1.00 67.81 84 SER A N 1
ATOM 651 C CA . SER A 1 84 ? 20.109 8.409 -7.861 1.00 67.81 84 SER A CA 1
ATOM 652 C C . SER A 1 84 ? 18.633 8.435 -7.454 1.00 67.81 84 SER A C 1
ATOM 654 O O . SER A 1 84 ? 18.300 8.917 -6.378 1.00 67.81 84 SER A O 1
ATOM 656 N N . LEU A 1 85 ? 17.747 7.879 -8.281 1.00 71.56 85 LEU A N 1
ATOM 657 C CA . LEU A 1 85 ? 16.306 7.838 -8.031 1.00 71.56 85 LEU A CA 1
ATOM 658 C C . LEU A 1 85 ? 15.858 6.521 -7.368 1.00 71.56 85 LEU A C 1
ATOM 660 O O . LEU A 1 85 ? 14.676 6.340 -7.082 1.00 71.56 85 LEU A O 1
ATOM 664 N N . SER A 1 86 ? 16.800 5.620 -7.059 1.00 76.69 86 SER A N 1
ATOM 665 C CA . SER A 1 86 ? 16.529 4.353 -6.363 1.00 76.69 86 SER A CA 1
ATOM 666 C C . SER A 1 86 ? 15.916 4.563 -4.970 1.00 76.69 86 SER A C 1
ATOM 668 O O . SER A 1 86 ? 15.098 3.759 -4.525 1.00 76.69 86 SER A O 1
ATOM 670 N N . CYS A 1 87 ? 16.230 5.680 -4.300 1.00 84.12 87 CYS A N 1
ATOM 671 C CA . CYS A 1 87 ? 15.645 6.024 -3.001 1.00 84.12 87 CYS A CA 1
ATOM 672 C C . CYS A 1 87 ? 14.116 6.176 -3.055 1.00 84.12 87 CYS A C 1
ATOM 674 O O . CYS A 1 87 ? 13.438 5.816 -2.095 1.00 84.12 87 CYS A O 1
ATOM 676 N N . LEU A 1 88 ? 13.554 6.639 -4.179 1.00 87.31 88 LEU A N 1
ATOM 677 C CA . LEU A 1 88 ? 12.108 6.846 -4.323 1.00 87.31 88 LEU A CA 1
ATOM 678 C C . LEU A 1 88 ? 11.327 5.526 -4.240 1.00 87.31 88 LEU A C 1
ATOM 680 O O . LEU A 1 88 ? 10.241 5.462 -3.661 1.00 87.31 88 LEU A O 1
ATOM 684 N N . ARG A 1 89 ? 11.921 4.442 -4.748 1.00 85.25 89 ARG A N 1
ATOM 685 C CA . ARG A 1 89 ? 11.380 3.088 -4.611 1.00 85.25 89 ARG A CA 1
ATOM 686 C C . ARG A 1 89 ? 11.287 2.681 -3.137 1.00 85.25 89 ARG A C 1
ATOM 688 O O . ARG A 1 89 ? 10.264 2.165 -2.706 1.00 85.25 89 ARG A O 1
ATOM 695 N N . SER A 1 90 ? 12.325 2.938 -2.345 1.00 90.75 90 SER A N 1
ATOM 696 C CA . SER A 1 90 ? 12.303 2.616 -0.913 1.00 90.75 90 SER A CA 1
ATOM 697 C C . SER A 1 90 ? 11.274 3.455 -0.154 1.00 90.75 90 SER A C 1
ATOM 699 O O . SER A 1 90 ? 10.560 2.921 0.689 1.00 90.75 90 SER A O 1
ATOM 701 N N . VAL A 1 91 ? 11.148 4.745 -0.480 1.00 94.38 91 VAL A N 1
ATOM 702 C CA . VAL A 1 91 ? 10.167 5.646 0.151 1.00 94.38 91 VAL A CA 1
ATOM 703 C C . VAL A 1 91 ? 8.732 5.197 -0.133 1.00 94.38 91 VAL A C 1
ATOM 705 O O . VAL A 1 91 ? 7.934 5.072 0.791 1.00 94.38 91 VAL A O 1
ATOM 708 N N . THR A 1 92 ? 8.404 4.904 -1.394 1.00 94.50 92 THR A N 1
ATOM 709 C CA . THR A 1 92 ? 7.062 4.428 -1.786 1.00 94.50 92 THR A CA 1
ATOM 710 C C . THR A 1 92 ? 6.727 3.076 -1.156 1.00 94.50 92 THR A C 1
ATOM 712 O O . THR A 1 92 ? 5.602 2.867 -0.703 1.00 94.50 92 THR A O 1
ATOM 715 N N . TRP A 1 93 ? 7.715 2.185 -1.038 1.00 93.81 93 TRP A N 1
ATOM 716 C CA . TRP A 1 93 ? 7.561 0.913 -0.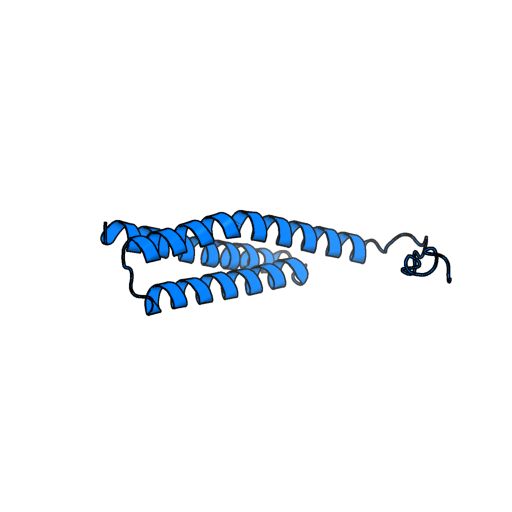336 1.00 93.81 93 TRP A CA 1
ATOM 717 C C . TRP A 1 93 ? 7.272 1.101 1.158 1.00 93.81 93 TRP A C 1
ATOM 719 O O . TRP A 1 93 ? 6.319 0.521 1.682 1.00 93.81 93 TRP A O 1
ATOM 729 N N . TRP A 1 94 ? 8.058 1.933 1.847 1.00 96.50 94 TRP A N 1
ATOM 730 C CA . TRP A 1 94 ? 7.852 2.216 3.269 1.00 96.50 94 TRP A CA 1
ATOM 731 C C . TRP A 1 94 ? 6.521 2.916 3.528 1.00 96.50 94 TRP A C 1
ATOM 733 O O . TRP A 1 94 ? 5.831 2.535 4.466 1.00 96.50 94 TRP A O 1
ATOM 743 N N . SER A 1 95 ? 6.113 3.854 2.671 1.00 97.56 95 SER A N 1
ATOM 744 C CA . SER A 1 95 ? 4.812 4.531 2.759 1.00 97.56 95 SER A CA 1
ATOM 745 C C . SER A 1 95 ? 3.645 3.531 2.790 1.00 97.56 95 SER A C 1
ATOM 747 O O . SER A 1 95 ? 2.796 3.586 3.681 1.00 97.56 95 SER A O 1
ATOM 749 N N 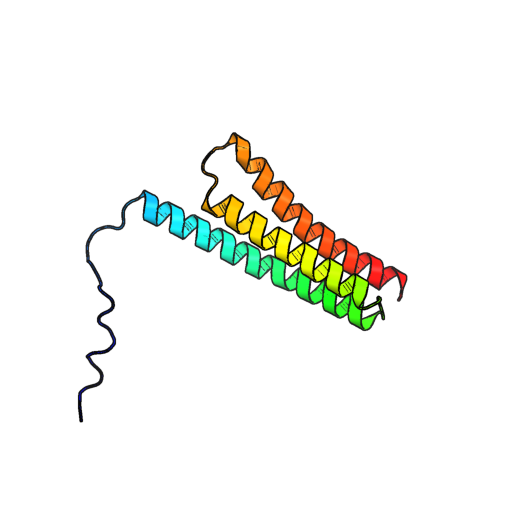. GLY A 1 96 ? 3.665 2.527 1.903 1.00 96.44 96 GLY A N 1
ATOM 750 C CA . GLY A 1 96 ? 2.670 1.451 1.904 1.00 96.44 96 GLY A CA 1
ATOM 751 C C . GLY A 1 96 ? 2.679 0.625 3.196 1.00 96.44 96 GLY A C 1
ATOM 752 O O . GLY A 1 96 ? 1.621 0.357 3.763 1.00 96.44 96 GLY A O 1
ATOM 753 N N . ASN A 1 97 ? 3.854 0.257 3.711 1.00 97.00 97 ASN A N 1
ATOM 754 C CA . ASN A 1 97 ? 3.950 -0.498 4.967 1.00 97.00 97 ASN A CA 1
ATOM 755 C C . ASN A 1 97 ? 3.494 0.323 6.184 1.00 97.00 97 ASN A C 1
ATOM 757 O O . ASN A 1 97 ? 2.787 -0.203 7.041 1.00 97.00 97 ASN A O 1
ATOM 761 N N . ILE A 1 98 ? 3.831 1.615 6.232 1.00 98.19 98 ILE A N 1
ATOM 762 C CA . ILE A 1 98 ? 3.393 2.529 7.294 1.00 98.19 98 ILE A CA 1
ATOM 763 C C . ILE A 1 98 ? 1.866 2.601 7.328 1.00 98.19 98 ILE A C 1
ATOM 765 O O . ILE A 1 98 ? 1.300 2.483 8.408 1.00 98.19 98 ILE A O 1
ATOM 769 N N . SER A 1 99 ? 1.194 2.684 6.173 1.00 97.94 99 SER A N 1
ATOM 770 C CA . SER A 1 99 ? -0.277 2.687 6.132 1.00 97.94 99 SER A CA 1
ATOM 771 C C . SER A 1 99 ? -0.895 1.443 6.798 1.00 97.94 99 SER A C 1
ATOM 773 O O . SER A 1 99 ? -1.855 1.555 7.561 1.00 97.94 99 SER A O 1
ATOM 775 N N . CYS A 1 100 ? -0.295 0.262 6.598 1.00 97.75 100 CYS A N 1
ATOM 776 C CA . CYS A 1 100 ? -0.749 -0.984 7.221 1.00 97.75 100 CYS A CA 1
ATOM 777 C C . CYS A 1 100 ? -0.497 -0.978 8.734 1.00 97.75 100 CYS A C 1
ATOM 779 O O . CYS A 1 100 ? -1.384 -1.331 9.510 1.00 97.75 100 CYS A O 1
ATOM 781 N N . ILE A 1 101 ? 0.692 -0.535 9.159 1.00 98.12 101 ILE A N 1
ATOM 782 C CA . ILE A 1 101 ? 1.046 -0.401 10.580 1.00 98.12 101 ILE A CA 1
ATOM 783 C C . ILE A 1 101 ? 0.089 0.574 11.274 1.00 98.12 101 ILE A C 1
ATOM 785 O O . ILE A 1 101 ? -0.388 0.284 12.367 1.00 98.12 101 ILE A O 1
ATOM 789 N N . THR A 1 102 ? -0.253 1.695 10.635 1.00 98.00 102 THR A N 1
ATOM 790 C CA . THR A 1 102 ? -1.255 2.635 11.147 1.00 98.00 102 THR A CA 1
ATOM 791 C C . THR A 1 102 ? -2.606 1.951 11.343 1.00 98.00 102 THR A C 1
ATOM 793 O O . THR A 1 102 ? -3.191 2.096 12.414 1.00 98.00 102 THR A O 1
ATOM 796 N N . GLY A 1 103 ? -3.078 1.164 10.370 1.00 97.69 103 GLY A N 1
ATOM 797 C CA . GLY A 1 103 ? -4.317 0.390 10.505 1.00 97.69 103 GLY A CA 1
ATOM 798 C C . GLY A 1 103 ? -4.296 -0.562 11.703 1.00 97.69 103 GLY A C 1
ATOM 799 O O . GLY A 1 103 ? -5.226 -0.554 12.508 1.00 97.69 103 GLY A O 1
ATOM 800 N N . LEU A 1 104 ? -3.203 -1.309 11.875 1.00 98.06 104 LEU A N 1
ATOM 801 C CA . LEU A 1 104 ? -3.024 -2.229 13.003 1.00 98.06 104 LEU A CA 1
ATOM 802 C C . LEU A 1 104 ? -2.977 -1.504 14.355 1.00 98.06 104 LEU A C 1
ATOM 804 O O . LEU A 1 104 ? -3.621 -1.938 15.306 1.00 98.06 104 LEU A O 1
ATOM 808 N N . VAL A 1 105 ? -2.262 -0.380 14.450 1.00 98.19 105 VAL A N 1
ATOM 809 C CA . VAL A 1 105 ? -2.178 0.420 15.684 1.00 98.19 105 VAL A CA 1
ATOM 810 C C . VAL A 1 105 ? -3.533 1.028 16.045 1.00 98.19 105 VAL A C 1
ATOM 812 O O . VAL A 1 105 ? -3.899 1.060 17.218 1.00 98.19 105 VAL A O 1
ATOM 815 N N . LEU A 1 106 ? -4.288 1.518 15.059 1.00 98.00 106 LEU A N 1
ATOM 816 C CA . LEU A 1 106 ? -5.628 2.055 15.297 1.00 98.00 106 LEU A CA 1
ATOM 817 C C . LEU A 1 106 ? -6.603 0.969 15.751 1.00 98.00 106 LEU A C 1
ATOM 819 O O . LEU A 1 106 ? -7.403 1.226 16.647 1.00 98.00 106 LEU A O 1
ATOM 823 N N . ALA A 1 107 ? -6.503 -0.232 15.180 1.00 97.75 107 ALA A N 1
ATOM 824 C CA . ALA A 1 107 ? -7.270 -1.384 15.632 1.00 97.75 107 ALA A CA 1
ATOM 825 C C . ALA A 1 107 ? -6.921 -1.748 17.083 1.00 97.75 107 ALA A C 1
ATOM 827 O O . ALA A 1 107 ? -7.809 -1.856 17.920 1.00 97.75 107 ALA A O 1
ATOM 828 N N . ALA A 1 108 ? -5.627 -1.841 17.406 1.00 97.31 108 ALA A N 1
ATOM 829 C CA . ALA A 1 108 ? -5.149 -2.190 18.743 1.00 97.31 108 ALA A CA 1
ATOM 830 C C . ALA A 1 108 ? -5.585 -1.197 19.832 1.00 97.31 108 ALA A C 1
ATOM 832 O O . ALA A 1 108 ? -5.770 -1.593 20.972 1.00 97.31 108 ALA A O 1
ATOM 833 N N . LYS A 1 109 ? -5.772 0.086 19.497 1.00 96.75 109 LYS A N 1
ATOM 834 C CA . LYS A 1 109 ? -6.285 1.102 20.437 1.00 96.75 109 LYS A CA 1
ATOM 835 C C . LYS A 1 109 ? -7.782 0.973 20.740 1.00 96.75 109 LYS A C 1
ATOM 837 O O . LYS A 1 109 ? -8.266 1.671 21.627 1.00 96.75 109 LYS A O 1
ATOM 842 N N . LYS A 1 110 ? -8.516 0.189 19.950 1.00 93.75 110 LYS A N 1
ATOM 843 C CA . LYS A 1 110 ? -9.964 -0.009 20.081 1.00 93.75 110 LYS A CA 1
ATOM 844 C C . LYS A 1 110 ? -10.355 -1.361 20.674 1.00 93.75 110 LYS A C 1
ATOM 846 O O . LYS A 1 110 ? -11.513 -1.514 21.053 1.00 93.75 110 LYS A O 1
ATOM 851 N N . LEU A 1 111 ? -9.422 -2.309 20.698 1.00 90.00 111 LEU A N 1
ATOM 852 C CA . LEU A 1 111 ? -9.547 -3.581 21.408 1.00 90.00 111 LEU A CA 1
ATOM 853 C C . LEU A 1 111 ? -9.311 -3.364 22.906 1.00 90.00 111 LEU A C 1
ATOM 855 O O . LEU A 1 111 ? -9.993 -4.058 23.687 1.00 90.00 111 LEU A O 1
#

Organism: NCBI:txid3151616

Foldseek 3Di:
DDDPPPPPPPPPDVDPDDPVRVVLVVLLVVLVVLCVVLVVLLVVLLVLLVVLPPDPVLSVVLVVQLVVLSVQLSCCSRPPPDPVSVVSNVVSSVSNVVSSVVSNVNSVVSD

pLDDT: mean 86.45, std 16.25, range [39.09, 98.5]

Secondary structure (DSSP, 8-state):
---TTSS-------SPPPHHHHHHHHHHHHHHHHHHHHHHHHHHHHHHHHHTT--HHHHHHHHHHHHHHHHHHHHHHHH---GGGHHHHHHHHHHHHHHHHHHHHHHHTT-

Nearest PDB structures (foldseek):
  3dww-assembly1_C  TM=7.178E-01  e=4.106E-02  Homo sapiens
  4ons-assembly1_A  TM=6.936E-01  e=3.711E+00  Mus musculus
  4ons-assembly2_C  TM=6.772E-01  e=5.120E+00  Mus musculus
  6rjx-assembly1_A  TM=4.836E-01  e=2.690E+00  Borreliella burgdorferi B31

Solvent-accessible surface area (backbone atoms only — not comparable to full-atom values): 6192 Å² total; per-residue (Å²): 134,86,74,97,72,75,83,78,71,68,86,79,66,90,64,82,76,53,71,67,59,53,54,49,51,54,36,48,52,55,45,49,54,53,49,58,62,54,43,57,54,42,52,52,14,52,52,46,15,54,72,37,64,48,57,65,70,59,53,50,50,37,51,52,51,28,51,54,20,50,53,52,23,46,51,39,55,66,70,58,84,53,76,85,59,51,60,55,33,55,50,24,49,48,51,25,52,49,35,29,52,50,32,41,52,55,14,62,77,58,105

InterPro domains:
  IPR001129 Membrane-associated, eicosanoid/glutathione metabolism (MAPEG) protein [PF01124] (14-108)
  IPR023352 Membrane associated eicosanoid/glutathione metabolism-like domain superfamily [G3DSA:1.20.120.550] (6-111)
  IPR023352 Membrane associated eicosanoid/glutathione metabolism-like domain superfamily [SSF161084] (14-105)

Mean predicted aligned error: 8.03 Å

Sequence (111 aa):
MPSIGSVAKIHYDPTPLDRRTLNKLKRQEAAHVNAVEGFSLFVAAILTAAYAGVPSETINTIGVWYTLSRIAYSLCYTYIEKKSLSCLRSVTWWSGNISCITGLVLAAKKL